Protein AF-A0A059LM66-F1 (afdb_monomer_lite)

Sequence (80 aa):
MYKYISQLDDRVTWVKRARWVEDGRLLTTSGVSAGMDGALYLIAKRFGDEAASAIASYIEYSGNWQDGDEDPFEVAIEAK

Secondary structure (DSSP, 8-state):
-HHHHTTS-TTS---TT-SEEEETTEEEESSHHHHHHHHHHHHHHHH-HHHHHHHHHHTT----TT--S--TTTTGGG--

pLDDT: mean 91.38, std 12.62, range [34.84, 98.44]

Radius of gyration: 13.86 Å; chains: 1; bounding box: 32×26×34 Å

Structure (mmCIF, N/CA/C/O backbone):
data_AF-A0A059LM66-F1
#
_entry.id   AF-A0A059LM66-F1
#
loop_
_atom_site.group_PDB
_atom_site.id
_atom_site.type_symbol
_atom_site.label_atom_id
_atom_site.label_alt_id
_atom_site.label_comp_id
_atom_site.label_asym_id
_atom_site.label_entity_id
_atom_site.label_seq_id
_atom_site.pdbx_PDB_ins_code
_atom_site.Cartn_x
_atom_site.Cartn_y
_atom_site.Cartn_z
_atom_site.occupancy
_atom_site.B_iso_or_equiv
_atom_site.auth_seq_id
_atom_site.auth_comp_id
_atom_site.auth_asym_id
_atom_site.auth_atom_id
_atom_site.pdbx_PDB_model_num
ATOM 1 N N . MET A 1 1 ? -6.343 10.047 12.651 1.00 79.38 1 MET A N 1
ATOM 2 C CA . MET A 1 1 ? -7.219 9.621 11.534 1.00 79.38 1 MET A CA 1
ATOM 3 C C . MET A 1 1 ? -7.804 8.229 11.758 1.00 79.38 1 MET A C 1
ATOM 5 O O . MET A 1 1 ? -9.017 8.146 11.871 1.00 79.38 1 MET A O 1
ATOM 9 N N . TYR A 1 2 ? -6.986 7.173 11.905 1.00 87.44 2 TYR A N 1
ATOM 10 C CA . TYR A 1 2 ? -7.455 5.788 12.112 1.00 87.44 2 TYR A CA 1
ATOM 11 C C . TYR A 1 2 ? -8.614 5.661 13.116 1.00 87.44 2 TYR A C 1
ATOM 13 O O . TYR A 1 2 ? -9.690 5.221 12.738 1.00 87.44 2 TYR A O 1
ATOM 21 N N . LYS A 1 3 ? -8.430 6.156 14.351 1.00 87.94 3 LYS A N 1
ATOM 22 C CA . LYS A 1 3 ? -9.433 6.085 15.432 1.00 87.94 3 LYS A CA 1
ATOM 23 C C . LYS A 1 3 ? -10.812 6.630 15.042 1.00 87.94 3 LYS A C 1
ATOM 25 O O . LYS A 1 3 ? -11.813 6.135 15.534 1.00 87.94 3 LYS A O 1
ATOM 30 N N . TYR A 1 4 ? -10.858 7.666 14.206 1.00 90.94 4 TYR A N 1
ATOM 31 C CA . TYR A 1 4 ? -12.117 8.255 13.758 1.00 90.94 4 TYR A CA 1
ATOM 32 C C . TYR A 1 4 ? -12.785 7.377 12.694 1.00 90.94 4 TYR A C 1
ATOM 34 O O . TYR A 1 4 ? -13.955 7.041 12.829 1.00 90.94 4 TYR A O 1
ATOM 42 N N . ILE A 1 5 ? -12.031 6.959 11.672 1.00 91.75 5 ILE A N 1
ATOM 43 C CA . ILE A 1 5 ? -12.560 6.143 10.569 1.00 91.75 5 ILE A CA 1
ATOM 44 C C . ILE A 1 5 ? -12.997 4.762 11.071 1.00 91.75 5 ILE A C 1
ATOM 46 O O . ILE A 1 5 ? -14.063 4.285 10.691 1.00 91.75 5 ILE A O 1
ATOM 50 N N . SER A 1 6 ? -12.229 4.152 11.979 1.00 92.31 6 SER A N 1
ATOM 51 C CA . SER A 1 6 ? -12.526 2.816 12.502 1.00 92.31 6 SER A CA 1
ATOM 52 C C . SER A 1 6 ? -13.807 2.746 13.336 1.00 92.31 6 SER A C 1
ATOM 54 O O . SER A 1 6 ? -14.297 1.660 13.618 1.00 92.31 6 SER A O 1
ATOM 56 N N . GLN A 1 7 ? -14.340 3.893 13.766 1.00 94.00 7 GLN A N 1
ATOM 57 C CA . GLN A 1 7 ? -15.602 3.987 14.504 1.00 94.00 7 GLN A CA 1
ATOM 58 C C . GLN A 1 7 ? -16.824 4.128 13.589 1.00 94.00 7 GLN A C 1
ATOM 60 O O . GLN A 1 7 ? -17.947 4.057 14.079 1.00 94.00 7 GLN A O 1
ATOM 65 N N . LEU A 1 8 ? -16.631 4.360 12.285 1.00 95.31 8 LEU A N 1
ATOM 66 C CA . LEU A 1 8 ? -17.735 4.595 11.350 1.00 95.31 8 LEU A CA 1
ATOM 67 C C . LEU A 1 8 ? -18.483 3.311 10.976 1.00 95.31 8 LEU A C 1
ATOM 69 O O . LEU A 1 8 ? -19.667 3.376 10.656 1.00 95.31 8 LEU A O 1
ATOM 73 N N . ASP A 1 9 ? -17.803 2.165 11.002 1.00 95.44 9 ASP A N 1
ATOM 74 C CA . ASP A 1 9 ? -18.400 0.859 10.728 1.00 95.44 9 ASP A CA 1
ATOM 75 C C . ASP A 1 9 ? -17.680 -0.221 11.546 1.00 95.44 9 ASP A C 1
ATOM 77 O O . ASP A 1 9 ? -16.476 -0.443 11.385 1.00 95.44 9 ASP A O 1
ATOM 81 N N . ASP A 1 10 ? -18.422 -0.876 12.435 1.00 95.31 10 ASP A N 1
ATOM 82 C CA . ASP A 1 10 ? -17.945 -1.943 13.317 1.00 95.31 10 ASP A CA 1
ATOM 83 C C . ASP A 1 10 ? -17.925 -3.321 12.639 1.00 95.31 10 ASP A C 1
ATOM 85 O O . ASP A 1 10 ? -17.359 -4.272 13.179 1.00 95.31 10 ASP A O 1
ATOM 89 N N . ARG A 1 11 ? -18.491 -3.435 11.431 1.00 96.88 11 ARG A N 1
ATOM 90 C CA . ARG A 1 11 ? -18.462 -4.664 10.624 1.00 96.88 11 ARG A CA 1
ATOM 91 C C . ARG A 1 11 ? -17.159 -4.810 9.843 1.00 96.88 11 ARG A C 1
ATOM 93 O O . ARG A 1 11 ? -16.872 -5.894 9.337 1.00 96.88 11 ARG A O 1
ATOM 100 N N . VAL A 1 12 ? -16.380 -3.736 9.718 1.00 96.56 12 VAL A N 1
ATOM 101 C CA . VAL A 1 12 ? -15.077 -3.754 9.046 1.00 96.56 12 VAL A CA 1
ATOM 102 C C . VAL A 1 12 ? -14.012 -4.261 10.015 1.00 96.56 12 VAL A C 1
ATOM 104 O O . VAL A 1 12 ? -13.864 -3.761 11.128 1.00 96.56 12 VAL A O 1
ATOM 107 N N . THR A 1 13 ? -13.220 -5.239 9.575 1.00 95.56 13 THR A N 1
ATOM 108 C CA . THR A 1 13 ? -12.043 -5.690 10.328 1.00 95.56 13 THR A CA 1
ATOM 109 C C . THR A 1 13 ? -10.878 -4.739 10.057 1.00 95.56 13 THR A C 1
ATOM 111 O O . THR A 1 13 ? -10.135 -4.898 9.093 1.00 95.56 13 THR A O 1
ATOM 114 N N . TRP A 1 14 ? -10.739 -3.712 10.891 1.00 94.50 14 TRP A N 1
ATOM 115 C CA . TRP A 1 14 ? -9.686 -2.705 10.750 1.00 94.50 14 TRP A CA 1
ATOM 116 C C . TRP A 1 14 ? -8.306 -3.253 11.155 1.00 94.50 14 TRP A C 1
ATOM 118 O O . TRP A 1 14 ? -8.127 -3.733 12.274 1.00 94.50 14 TRP A O 1
ATOM 128 N N . VAL A 1 15 ? -7.308 -3.133 10.270 1.00 94.25 15 VAL A N 1
ATOM 129 C CA . VAL A 1 15 ? -5.918 -3.565 10.520 1.00 94.25 15 VAL A CA 1
ATOM 130 C C . VAL A 1 15 ? -5.021 -2.335 10.682 1.00 94.25 15 VAL A C 1
ATOM 132 O O . VAL A 1 15 ? -4.514 -1.796 9.705 1.00 94.25 15 VAL A O 1
ATOM 135 N N . LYS A 1 16 ? -4.837 -1.870 11.925 1.00 90.62 16 LYS A N 1
ATOM 136 C CA . LYS A 1 16 ? -4.149 -0.598 12.235 1.00 90.62 16 LYS A CA 1
ATOM 137 C C . LYS A 1 16 ? -2.696 -0.532 11.736 1.00 90.62 16 LYS A C 1
ATOM 139 O O . LYS A 1 16 ? -2.265 0.520 11.277 1.00 90.62 16 LYS A O 1
ATOM 144 N N . ARG A 1 17 ? -1.970 -1.648 11.836 1.00 92.44 17 ARG A N 1
ATOM 145 C CA . ARG A 1 17 ? -0.530 -1.736 11.549 1.00 92.44 17 ARG A CA 1
ATOM 146 C C . ARG A 1 17 ? -0.161 -1.796 10.071 1.00 92.44 17 ARG A C 1
ATOM 148 O O . ARG A 1 17 ? 0.992 -1.572 9.746 1.00 92.44 17 ARG A O 1
ATOM 155 N N . ALA A 1 18 ? -1.104 -2.126 9.190 1.00 94.12 18 ALA A N 1
ATOM 156 C CA . ALA A 1 18 ? -0.791 -2.415 7.797 1.00 94.12 18 ALA A CA 1
ATOM 157 C C . ALA A 1 18 ? -0.618 -1.130 6.970 1.00 94.12 18 ALA A C 1
ATOM 159 O O . ALA A 1 18 ? -1.377 -0.168 7.117 1.00 94.12 18 ALA A O 1
ATOM 160 N N . ARG A 1 19 ? 0.336 -1.134 6.036 1.00 95.50 19 ARG A N 1
ATOM 161 C CA . ARG A 1 19 ? 0.452 -0.121 4.975 1.00 95.50 19 ARG A CA 1
ATOM 162 C C . ARG A 1 19 ? -0.692 -0.282 3.976 1.00 95.50 19 ARG A C 1
ATOM 164 O O . ARG A 1 19 ? -1.328 0.701 3.589 1.00 95.50 19 ARG A O 1
ATOM 171 N N . TRP A 1 20 ? -0.977 -1.521 3.583 1.00 96.62 20 TRP A N 1
ATOM 172 C CA . TRP A 1 20 ? -2.124 -1.867 2.754 1.00 96.62 20 TRP A CA 1
ATOM 173 C C . TRP A 1 20 ? -2.728 -3.200 3.171 1.00 96.62 20 TRP A C 1
ATOM 175 O O . TRP A 1 20 ? -2.051 -4.071 3.703 1.00 96.62 20 TRP A O 1
ATOM 185 N N . VAL A 1 21 ? -4.017 -3.363 2.895 1.00 97.00 21 VAL A N 1
ATOM 186 C CA . VAL A 1 21 ? -4.732 -4.626 3.070 1.00 97.00 21 VAL A CA 1
ATOM 187 C C . VAL A 1 21 ? -5.394 -4.972 1.753 1.00 97.00 21 VAL A C 1
ATOM 189 O O . VAL A 1 21 ? -6.134 -4.160 1.188 1.00 97.00 21 VAL A O 1
ATOM 192 N N . GLU A 1 22 ? -5.130 -6.182 1.278 1.00 96.75 22 GLU A N 1
ATOM 193 C CA . GLU A 1 22 ? -5.874 -6.779 0.181 1.00 96.75 22 GLU A CA 1
ATOM 194 C C . GLU A 1 22 ? -6.954 -7.714 0.735 1.00 96.75 22 GLU A C 1
ATOM 196 O O . GLU A 1 22 ? -6.651 -8.658 1.462 1.00 96.75 22 GLU A O 1
ATOM 201 N N . ASP A 1 23 ? -8.210 -7.465 0.365 1.00 96.38 23 ASP A N 1
ATOM 202 C CA . AS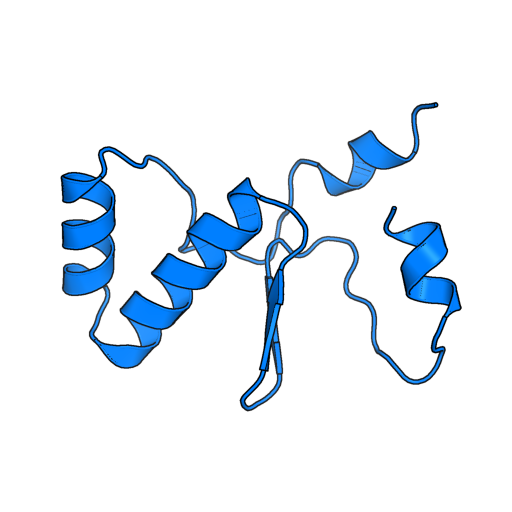P A 1 23 ? -9.349 -8.332 0.667 1.00 96.38 23 ASP A CA 1
ATOM 203 C C . ASP A 1 23 ? -10.111 -8.646 -0.629 1.00 96.38 23 ASP A C 1
ATOM 205 O O . ASP A 1 23 ? -10.870 -7.838 -1.181 1.00 96.38 23 ASP A O 1
ATOM 209 N N . GLY A 1 24 ? -9.831 -9.829 -1.180 1.00 95.19 24 GLY A N 1
ATOM 210 C CA . GLY A 1 24 ? -10.405 -10.313 -2.429 1.00 95.19 24 GLY A CA 1
ATOM 211 C C . GLY A 1 24 ? -10.034 -9.447 -3.636 1.00 95.19 24 GLY A C 1
ATOM 212 O O . GLY A 1 24 ? -9.013 -9.666 -4.283 1.00 95.19 24 GLY A O 1
ATOM 213 N N . ARG A 1 25 ? -10.918 -8.509 -3.996 1.00 95.44 25 ARG A N 1
ATOM 214 C CA . ARG A 1 25 ? -10.753 -7.591 -5.144 1.00 95.44 25 ARG A CA 1
ATOM 215 C C . ARG A 1 25 ? -10.458 -6.153 -4.726 1.00 95.44 25 ARG A C 1
ATOM 217 O O . ARG A 1 25 ? -10.332 -5.292 -5.594 1.00 95.44 25 ARG A O 1
ATOM 224 N N . LEU A 1 26 ? -10.426 -5.884 -3.426 1.00 96.75 26 LEU A N 1
ATOM 225 C CA . LEU A 1 26 ? -10.212 -4.557 -2.879 1.00 96.75 26 LEU A CA 1
ATOM 226 C C . LEU A 1 26 ? -8.801 -4.472 -2.315 1.00 96.75 26 LEU A C 1
ATOM 228 O O . LEU A 1 26 ? -8.378 -5.350 -1.569 1.00 96.75 26 LEU A O 1
ATOM 232 N N . LEU A 1 27 ? -8.108 -3.387 -2.646 1.00 97.62 27 LEU A N 1
ATOM 233 C CA . LEU A 1 27 ? -6.908 -2.957 -1.947 1.00 97.62 27 LEU A CA 1
ATOM 234 C C . LEU A 1 27 ? -7.231 -1.640 -1.244 1.00 97.62 27 LEU A C 1
ATOM 236 O O . LEU A 1 27 ? -7.682 -0.691 -1.887 1.00 97.62 27 LEU A O 1
ATOM 240 N N . THR A 1 28 ? -6.995 -1.580 0.060 1.00 96.94 28 THR A N 1
ATOM 241 C CA . THR A 1 28 ? -7.068 -0.336 0.836 1.00 96.94 28 THR A CA 1
ATOM 242 C C . THR A 1 28 ? -5.695 -0.010 1.402 1.00 96.94 28 THR A C 1
ATOM 244 O O . THR A 1 28 ? -4.899 -0.911 1.648 1.00 96.94 28 THR A O 1
ATOM 247 N N . THR A 1 29 ? -5.392 1.276 1.567 1.00 96.88 29 THR A N 1
ATOM 248 C CA . THR A 1 29 ? -4.056 1.757 1.950 1.00 96.88 29 THR A CA 1
ATOM 249 C C . THR A 1 29 ? -4.170 2.818 3.035 1.00 96.88 29 THR A C 1
ATOM 251 O O . THR A 1 29 ? -5.125 3.596 3.024 1.00 96.88 29 THR A O 1
ATOM 254 N N . SER A 1 30 ? -3.181 2.897 3.921 1.00 94.19 30 SER A N 1
ATOM 255 C CA . SER A 1 30 ? -3.190 3.812 5.067 1.00 94.19 30 SER A CA 1
ATOM 256 C C . SER A 1 30 ? -3.006 5.284 4.677 1.00 94.19 30 SER A C 1
ATOM 258 O O . SER A 1 30 ? -3.917 6.097 4.829 1.00 94.19 30 SER A O 1
ATOM 260 N N . GLY A 1 31 ? -1.824 5.648 4.175 1.00 92.81 31 GLY A N 1
ATOM 261 C CA . GLY A 1 31 ? -1.460 7.026 3.823 1.00 92.81 31 GLY A CA 1
ATOM 262 C C . GLY A 1 31 ? -0.869 7.151 2.420 1.00 92.81 31 GLY A C 1
ATOM 263 O O . GLY A 1 31 ? -0.848 6.191 1.662 1.00 92.81 31 GLY A O 1
ATOM 264 N N . VAL A 1 32 ? -0.347 8.333 2.077 1.00 95.25 32 VAL A N 1
ATOM 265 C CA . VAL A 1 32 ? 0.176 8.627 0.726 1.00 95.25 32 VAL A CA 1
ATOM 266 C C . VAL A 1 32 ? 1.309 7.677 0.328 1.00 95.25 32 VAL A C 1
ATOM 268 O O . VAL A 1 32 ? 1.234 7.051 -0.726 1.00 95.25 32 VAL A O 1
ATOM 271 N N . SER A 1 33 ? 2.328 7.518 1.180 1.00 95.12 33 SER A N 1
ATOM 272 C CA . SER A 1 33 ? 3.454 6.619 0.893 1.00 95.12 33 SER A CA 1
ATOM 273 C C . SER A 1 33 ? 3.008 5.160 0.793 1.00 95.12 33 SER A C 1
ATOM 275 O O . SER A 1 33 ? 3.411 4.457 -0.124 1.00 95.12 33 SER A O 1
ATOM 277 N N . ALA A 1 34 ? 2.117 4.726 1.686 1.00 96.06 34 ALA A N 1
ATOM 278 C CA . ALA A 1 34 ? 1.535 3.390 1.631 1.00 96.06 34 ALA A CA 1
ATOM 279 C C . ALA A 1 34 ? 0.654 3.179 0.383 1.00 96.06 34 ALA A C 1
ATOM 281 O O . ALA A 1 34 ? 0.566 2.071 -0.131 1.00 96.06 34 ALA A O 1
ATOM 282 N N . GLY A 1 35 ? 0.039 4.246 -0.135 1.00 97.12 35 GLY A N 1
ATOM 283 C CA . GLY A 1 35 ? -0.697 4.253 -1.397 1.00 97.12 35 GLY A CA 1
ATOM 284 C C . GLY A 1 35 ? 0.202 4.026 -2.611 1.00 97.12 35 GLY A C 1
ATOM 285 O O . GLY A 1 35 ? -0.154 3.256 -3.501 1.00 97.12 35 GLY A O 1
ATOM 286 N N . MET A 1 36 ? 1.381 4.654 -2.633 1.00 97.94 36 MET A N 1
ATOM 287 C CA . MET A 1 36 ? 2.383 4.412 -3.678 1.00 97.94 36 MET A CA 1
ATOM 288 C C . MET A 1 36 ? 2.890 2.969 -3.642 1.00 97.94 36 MET A C 1
ATOM 290 O O . MET A 1 36 ? 2.921 2.304 -4.678 1.00 97.94 36 MET A O 1
ATOM 294 N N . ASP A 1 37 ? 3.205 2.465 -2.448 1.00 97.69 37 ASP A N 1
ATOM 295 C CA . ASP A 1 37 ? 3.612 1.074 -2.265 1.00 97.69 37 ASP A CA 1
ATOM 296 C C . ASP A 1 37 ? 2.499 0.094 -2.665 1.00 97.69 37 ASP A C 1
ATOM 298 O O . ASP A 1 37 ? 2.741 -0.844 -3.417 1.00 97.69 37 ASP A O 1
ATOM 302 N N . GLY A 1 38 ? 1.253 0.353 -2.260 1.00 97.88 38 GLY A N 1
ATOM 303 C CA . GLY A 1 38 ? 0.097 -0.464 -2.631 1.00 97.88 38 GLY A CA 1
ATOM 304 C C . GLY A 1 38 ? -0.150 -0.514 -4.145 1.00 97.88 38 GLY A C 1
ATOM 305 O O . GLY A 1 38 ? -0.513 -1.559 -4.687 1.00 97.88 38 GLY A O 1
ATOM 306 N N . ALA A 1 39 ? 0.093 0.588 -4.861 1.00 98.12 39 ALA A N 1
ATOM 307 C CA . ALA A 1 39 ? 0.008 0.611 -6.320 1.00 98.12 39 ALA A CA 1
ATOM 308 C C . ALA A 1 39 ? 1.094 -0.261 -6.973 1.00 98.12 39 ALA A C 1
ATOM 310 O O . ALA A 1 39 ? 0.796 -1.030 -7.890 1.00 98.12 39 ALA A O 1
ATOM 311 N N . LEU A 1 40 ? 2.336 -0.186 -6.484 1.00 98.44 40 LEU A N 1
ATOM 312 C CA . LEU A 1 40 ? 3.433 -1.033 -6.960 1.00 98.44 40 LEU A CA 1
ATOM 313 C C . LEU A 1 40 ? 3.214 -2.508 -6.613 1.00 98.44 40 LEU A C 1
ATOM 315 O O . LEU A 1 40 ? 3.457 -3.363 -7.461 1.00 98.44 40 LEU A O 1
ATOM 319 N N . TYR A 1 41 ? 2.663 -2.806 -5.436 1.00 98.12 41 TYR A N 1
ATOM 320 C CA . TYR A 1 41 ? 2.216 -4.145 -5.053 1.00 98.12 41 TYR A CA 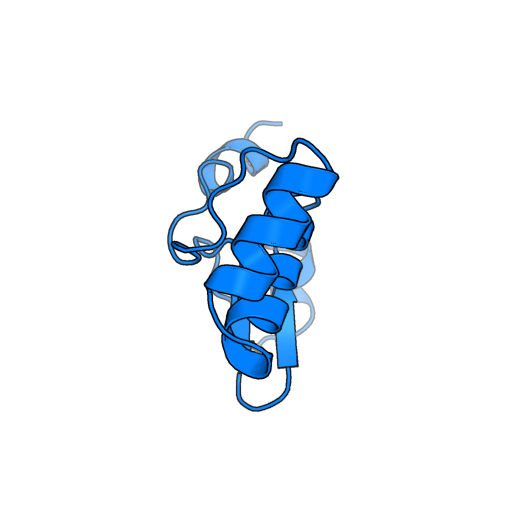1
ATOM 321 C C . TYR A 1 41 ? 1.179 -4.703 -6.044 1.00 98.12 41 TYR A C 1
ATOM 323 O O . TYR A 1 41 ? 1.314 -5.831 -6.520 1.00 98.12 41 TYR A O 1
ATOM 331 N N . LEU A 1 42 ? 0.173 -3.911 -6.438 1.00 97.75 42 LEU A N 1
ATOM 332 C CA . LEU A 1 42 ? -0.818 -4.337 -7.438 1.00 97.75 42 LEU A CA 1
ATOM 333 C C . LEU A 1 42 ? -0.206 -4.564 -8.819 1.00 97.75 42 LEU A C 1
ATOM 335 O O . LEU A 1 42 ? -0.581 -5.514 -9.510 1.00 97.75 42 LEU A O 1
ATOM 339 N N . ILE A 1 43 ? 0.728 -3.704 -9.228 1.00 98.12 43 ILE A N 1
ATOM 340 C CA . ILE A 1 43 ? 1.467 -3.876 -10.480 1.00 98.12 43 ILE A CA 1
ATOM 341 C C . ILE A 1 43 ? 2.253 -5.186 -10.435 1.00 98.12 43 ILE A C 1
ATOM 343 O O . ILE A 1 43 ? 2.128 -5.986 -1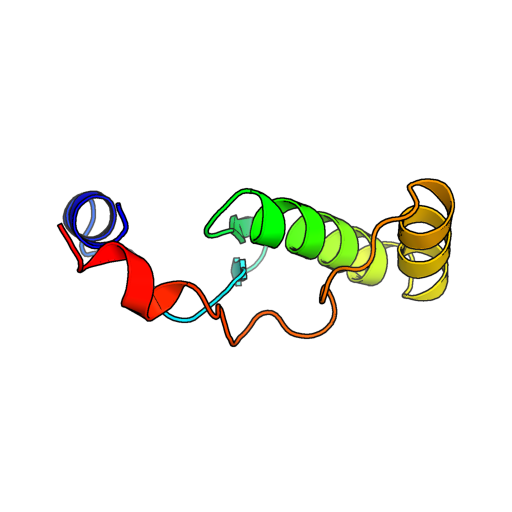1.361 1.00 98.12 43 ILE A O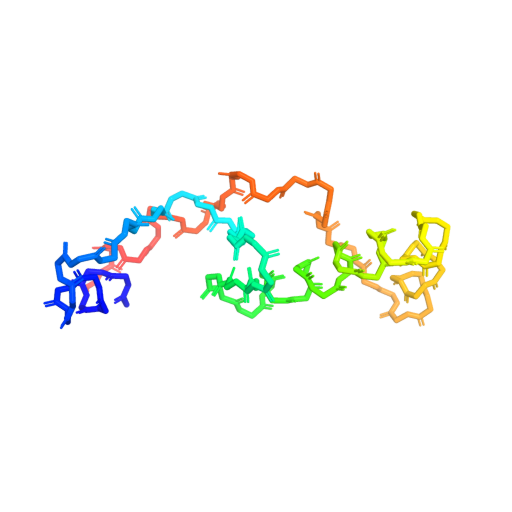 1
ATOM 347 N N . ALA A 1 44 ? 2.994 -5.435 -9.354 1.00 97.81 44 ALA A N 1
ATOM 348 C CA . ALA A 1 44 ? 3.761 -6.658 -9.148 1.00 97.81 44 ALA A CA 1
ATOM 349 C C . ALA A 1 44 ? 2.858 -7.896 -9.220 1.00 97.81 44 ALA A C 1
ATOM 351 O O . ALA A 1 44 ? 3.101 -8.816 -9.999 1.00 97.81 44 ALA A O 1
ATOM 352 N N . LYS A 1 45 ? 1.725 -7.872 -8.512 1.00 96.94 45 LYS A N 1
ATOM 353 C CA . LYS A 1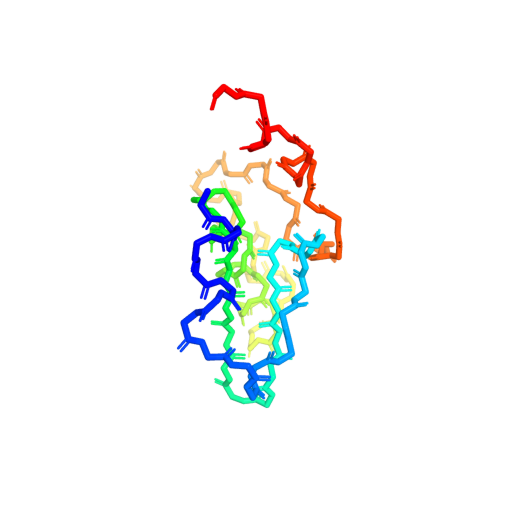 45 ? 0.747 -8.963 -8.522 1.00 96.94 45 LYS A CA 1
ATOM 354 C C . LYS A 1 45 ? 0.162 -9.232 -9.913 1.00 96.94 45 LYS A C 1
ATOM 356 O O . LYS A 1 45 ? -0.135 -10.379 -10.249 1.00 96.94 45 LYS A O 1
ATOM 361 N N . ARG A 1 46 ? -0.059 -8.190 -10.723 1.00 97.19 46 ARG A N 1
ATOM 362 C CA . ARG A 1 46 ? -0.743 -8.317 -12.020 1.00 97.19 46 ARG A CA 1
ATOM 363 C C . ARG A 1 46 ? 0.197 -8.577 -13.194 1.00 97.19 46 ARG A C 1
ATOM 365 O O . ARG A 1 46 ? -0.219 -9.253 -14.138 1.00 97.19 46 ARG A O 1
ATOM 372 N N . PHE A 1 47 ? 1.403 -8.021 -13.142 1.00 98.00 47 PHE A N 1
ATOM 373 C CA . PHE A 1 47 ? 2.351 -7.944 -14.256 1.00 98.00 47 PHE A CA 1
ATOM 374 C C . PHE A 1 47 ? 3.759 -8.453 -13.905 1.00 98.00 47 PHE A C 1
ATOM 376 O O . PHE A 1 47 ? 4.613 -8.490 -14.785 1.00 98.00 47 PHE A O 1
ATOM 383 N N . GLY A 1 48 ? 3.992 -8.879 -12.661 1.00 97.94 48 GLY A N 1
ATOM 384 C CA . GLY A 1 48 ? 5.273 -9.379 -12.165 1.00 97.94 48 GLY A CA 1
ATOM 385 C C . GLY A 1 48 ? 6.141 -8.301 -11.510 1.00 97.94 48 GLY A C 1
ATOM 386 O O . GLY A 1 48 ? 6.035 -7.109 -11.811 1.00 97.94 48 GLY A O 1
ATOM 387 N N . ASP A 1 49 ? 7.036 -8.736 -10.622 1.00 97.31 49 ASP A N 1
ATOM 388 C CA . ASP A 1 49 ? 7.920 -7.867 -9.829 1.00 97.31 49 ASP A CA 1
ATOM 389 C C . ASP A 1 49 ? 8.857 -7.013 -10.693 1.00 97.31 49 ASP A C 1
ATOM 391 O O . ASP A 1 49 ? 9.205 -5.890 -10.324 1.00 97.31 49 ASP A O 1
ATOM 395 N N . GLU A 1 50 ? 9.239 -7.516 -11.867 1.00 97.94 50 GLU A N 1
ATOM 396 C CA . GLU A 1 50 ? 10.076 -6.808 -12.840 1.00 97.94 50 GLU A CA 1
ATOM 397 C C . GLU A 1 50 ? 9.376 -5.549 -13.364 1.00 97.94 50 GLU A C 1
ATOM 399 O O . GLU A 1 50 ? 9.998 -4.492 -13.463 1.00 97.94 50 GLU A O 1
ATOM 404 N N . ALA A 1 51 ? 8.067 -5.627 -13.631 1.00 98.38 51 ALA A N 1
ATOM 405 C CA . ALA A 1 51 ? 7.279 -4.485 -14.082 1.00 98.38 51 ALA A CA 1
ATOM 406 C C . ALA A 1 51 ? 7.149 -3.425 -12.977 1.00 98.38 51 ALA A C 1
ATOM 408 O O . ALA A 1 51 ? 7.321 -2.234 -13.240 1.00 98.38 51 ALA A O 1
ATOM 409 N N . ALA A 1 52 ? 6.898 -3.849 -11.734 1.00 98.38 52 ALA A N 1
ATOM 410 C CA . ALA A 1 52 ? 6.844 -2.939 -10.591 1.00 98.38 52 ALA A CA 1
ATOM 411 C C . ALA A 1 52 ? 8.201 -2.264 -10.344 1.00 98.38 52 ALA A C 1
ATOM 413 O O . ALA A 1 52 ? 8.261 -1.047 -10.197 1.00 98.38 52 ALA A O 1
ATOM 414 N N . SER A 1 53 ? 9.293 -3.029 -10.390 1.00 97.81 53 SER A N 1
ATOM 415 C CA . SER A 1 53 ? 10.657 -2.519 -10.205 1.00 97.81 53 SER A CA 1
ATOM 416 C C . SER A 1 53 ? 11.076 -1.562 -11.321 1.00 97.81 53 SER A C 1
ATOM 418 O O . SER A 1 53 ? 11.711 -0.541 -11.052 1.00 97.81 53 SER A O 1
ATOM 420 N N . ALA A 1 54 ? 10.693 -1.850 -12.568 1.00 98.31 54 ALA A N 1
ATOM 421 C CA . ALA A 1 54 ? 10.930 -0.964 -13.702 1.00 98.31 54 ALA A CA 1
ATOM 422 C C . ALA A 1 54 ? 10.182 0.365 -13.539 1.00 98.31 54 ALA A C 1
ATOM 424 O O . ALA A 1 54 ? 10.770 1.423 -13.752 1.00 98.31 54 ALA A O 1
ATOM 425 N N . ILE A 1 55 ? 8.914 0.327 -13.112 1.00 98.19 55 ILE A N 1
ATOM 426 C CA . ILE A 1 55 ? 8.128 1.539 -12.851 1.00 98.19 55 ILE A CA 1
ATOM 427 C C . ILE A 1 55 ? 8.715 2.321 -11.680 1.00 98.19 55 ILE A C 1
ATOM 429 O O . ILE A 1 55 ? 8.942 3.516 -11.833 1.00 98.19 55 ILE A O 1
ATOM 433 N N . ALA A 1 56 ? 9.010 1.664 -10.554 1.00 98.12 56 ALA A N 1
ATOM 434 C CA . ALA A 1 56 ? 9.619 2.300 -9.388 1.00 98.12 56 ALA A CA 1
ATOM 435 C C . ALA A 1 56 ? 10.939 2.993 -9.755 1.00 98.12 56 ALA A C 1
ATOM 437 O O . ALA A 1 56 ? 11.142 4.151 -9.406 1.00 98.12 56 ALA A O 1
ATOM 438 N N . SER A 1 57 ? 11.787 2.326 -10.545 1.00 98.06 57 SER A N 1
ATOM 439 C CA . SER A 1 57 ? 13.041 2.898 -11.047 1.00 98.06 57 SER A CA 1
ATOM 440 C C . SER A 1 57 ? 12.800 4.083 -11.983 1.00 98.06 57 SER A C 1
ATOM 442 O O . SER A 1 57 ? 13.462 5.106 -11.856 1.00 98.06 57 SER A O 1
ATOM 444 N N . TYR A 1 58 ? 11.838 3.968 -12.903 1.00 98.31 58 TYR A N 1
ATOM 445 C CA . TYR A 1 58 ? 11.497 5.026 -13.858 1.00 98.31 58 TYR A CA 1
ATOM 446 C C . TYR A 1 58 ? 11.014 6.310 -13.173 1.00 98.31 58 TYR A C 1
ATOM 448 O O . TYR A 1 58 ? 11.317 7.402 -13.643 1.00 98.31 58 TYR A O 1
ATOM 456 N N . ILE A 1 59 ? 10.276 6.185 -12.067 1.00 97.75 59 ILE A N 1
ATOM 457 C CA . ILE A 1 59 ? 9.796 7.334 -11.286 1.00 97.75 59 ILE A CA 1
ATOM 458 C C . ILE A 1 59 ? 10.732 7.713 -10.129 1.00 97.75 59 ILE A C 1
ATOM 460 O O . ILE A 1 59 ? 10.353 8.536 -9.299 1.00 97.75 59 ILE A O 1
ATOM 464 N N . GLU A 1 60 ? 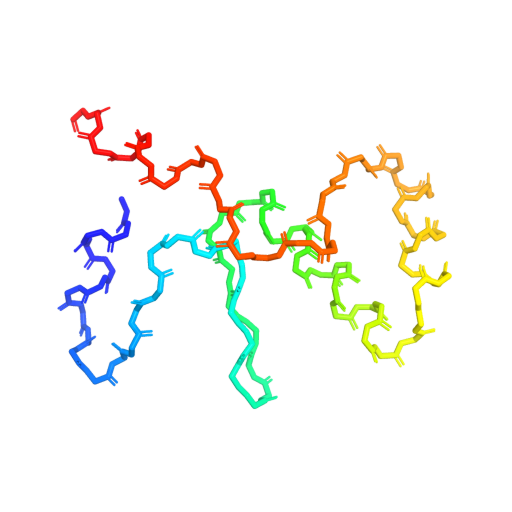11.914 7.095 -10.045 1.00 97.62 60 GLU A N 1
ATOM 465 C CA . GLU A 1 60 ? 12.901 7.300 -8.975 1.00 97.62 60 GLU A CA 1
ATOM 466 C C . GLU A 1 60 ? 12.327 7.086 -7.558 1.00 97.62 60 GLU A C 1
ATOM 468 O O . GLU A 1 60 ? 12.714 7.741 -6.590 1.00 97.62 60 GLU A O 1
ATOM 473 N N . TYR A 1 61 ? 11.379 6.157 -7.418 1.00 97.38 61 TYR A N 1
ATOM 474 C CA . TYR A 1 61 ? 10.720 5.871 -6.150 1.00 97.38 61 TYR A CA 1
ATOM 475 C C . TYR A 1 61 ? 11.416 4.747 -5.381 1.00 97.38 61 TYR A C 1
ATOM 477 O O . TYR A 1 61 ? 11.495 3.607 -5.837 1.00 97.38 61 TYR A O 1
ATOM 485 N N . SER A 1 62 ? 11.859 5.064 -4.164 1.00 92.88 62 SER A N 1
ATOM 486 C CA . SER A 1 62 ? 12.486 4.130 -3.223 1.00 92.88 62 SER A CA 1
ATOM 487 C C . SER A 1 62 ? 11.542 3.786 -2.060 1.00 92.88 62 SER A C 1
ATOM 489 O O . SER A 1 62 ? 11.778 4.186 -0.917 1.00 92.88 62 SER A O 1
ATOM 491 N N . GLY A 1 63 ? 10.432 3.113 -2.367 1.00 89.25 63 GLY A N 1
ATOM 492 C CA . GLY A 1 63 ? 9.466 2.620 -1.378 1.00 89.25 63 GLY A CA 1
ATOM 493 C C . GLY A 1 63 ? 9.681 1.165 -0.964 1.00 89.25 63 GLY A C 1
ATOM 494 O O . GLY A 1 63 ? 10.632 0.517 -1.396 1.00 89.25 63 GLY A O 1
ATOM 495 N N . ASN A 1 64 ? 8.773 0.657 -0.132 1.00 89.25 64 ASN A N 1
ATOM 496 C CA . ASN A 1 64 ? 8.786 -0.713 0.382 1.00 89.25 64 ASN A CA 1
ATOM 497 C C . ASN A 1 64 ? 7.477 -1.431 0.013 1.00 89.25 64 ASN A C 1
ATOM 499 O O . ASN A 1 64 ? 6.683 -1.802 0.871 1.00 89.25 64 ASN A O 1
ATOM 503 N N . TRP A 1 65 ? 7.230 -1.613 -1.285 1.00 93.06 65 TRP A N 1
ATOM 504 C CA . TRP A 1 65 ? 6.010 -2.255 -1.801 1.00 93.06 65 TRP A CA 1
ATOM 505 C C . TRP A 1 65 ? 5.991 -3.782 -1.671 1.00 93.06 65 TRP A C 1
ATOM 507 O O . TRP A 1 65 ? 5.025 -4.429 -2.072 1.00 93.06 65 TRP A O 1
ATOM 517 N N . GLN A 1 66 ? 7.059 -4.363 -1.130 1.00 91.56 66 GLN A N 1
ATOM 518 C CA . GLN A 1 66 ? 7.180 -5.799 -0.883 1.00 91.56 66 GLN A CA 1
ATOM 519 C C . GLN A 1 66 ? 6.686 -6.189 0.516 1.00 91.56 66 GLN A C 1
ATOM 521 O O . GLN A 1 66 ? 6.339 -7.348 0.727 1.00 91.56 66 GLN A O 1
ATOM 526 N N . ASP A 1 67 ? 6.620 -5.232 1.444 1.00 92.75 67 ASP A N 1
ATOM 527 C CA . ASP A 1 67 ? 6.157 -5.442 2.814 1.00 92.75 67 ASP A CA 1
ATOM 528 C C . ASP A 1 67 ? 5.039 -4.454 3.162 1.00 92.75 67 ASP A C 1
ATOM 530 O O . ASP A 1 67 ? 5.250 -3.248 3.313 1.00 92.75 67 ASP A O 1
ATOM 534 N N . GLY A 1 68 ? 3.826 -4.998 3.244 1.00 92.94 68 GLY A N 1
ATOM 535 C CA . GLY A 1 68 ? 2.610 -4.246 3.533 1.00 92.94 68 GLY A CA 1
ATOM 536 C C . GLY A 1 68 ? 2.144 -4.335 4.972 1.00 92.94 68 GLY A C 1
ATOM 537 O O . GLY A 1 68 ? 1.177 -3.658 5.320 1.00 92.94 68 GLY A O 1
ATOM 538 N N . ASP A 1 69 ? 2.801 -5.142 5.801 1.00 92.56 69 ASP A N 1
ATOM 539 C CA . ASP A 1 69 ? 2.285 -5.510 7.117 1.00 92.56 69 ASP A CA 1
ATOM 540 C C . ASP A 1 69 ? 2.706 -4.525 8.211 1.00 92.56 69 ASP A C 1
ATOM 542 O O . ASP A 1 69 ? 2.022 -4.427 9.235 1.00 92.56 69 ASP A O 1
ATOM 546 N N . GLU A 1 70 ? 3.797 -3.785 7.989 1.00 89.12 70 GLU A N 1
ATOM 547 C CA . GLU A 1 70 ? 4.366 -2.854 8.963 1.00 89.12 70 GLU A CA 1
ATOM 548 C C . GLU A 1 70 ? 4.376 -1.403 8.454 1.00 89.12 70 GLU A C 1
ATOM 550 O O . GLU A 1 70 ? 5.195 -0.976 7.635 1.00 89.12 70 GLU A O 1
ATOM 555 N N . ASP A 1 71 ? 3.451 -0.599 8.978 1.00 89.81 71 ASP A N 1
ATOM 556 C CA . ASP A 1 71 ? 3.424 0.844 8.792 1.00 89.81 71 ASP A CA 1
ATOM 557 C C . ASP A 1 71 ? 4.193 1.544 9.933 1.00 89.81 71 ASP A C 1
ATOM 559 O O . ASP A 1 71 ? 3.722 1.581 11.076 1.00 89.81 71 ASP A O 1
ATOM 563 N N . PRO A 1 72 ? 5.350 2.178 9.652 1.00 87.44 72 PRO A N 1
ATOM 564 C CA . PRO A 1 72 ? 6.138 2.872 10.670 1.00 87.44 72 PRO A CA 1
ATOM 565 C C . PRO A 1 72 ? 5.415 4.091 11.270 1.00 87.44 72 PRO A C 1
ATOM 567 O O . PRO A 1 72 ? 5.878 4.657 12.262 1.00 87.44 72 PRO A O 1
ATOM 570 N N . PHE A 1 73 ? 4.289 4.519 10.691 1.00 86.88 73 PHE A N 1
ATOM 571 C CA . PHE A 1 73 ? 3.498 5.654 11.160 1.00 86.88 73 PHE A CA 1
ATOM 572 C C . PHE A 1 73 ? 2.296 5.251 12.030 1.00 86.88 73 PHE A C 1
ATOM 574 O O . PHE A 1 73 ? 1.578 6.142 12.495 1.00 86.88 73 PHE A O 1
ATOM 581 N N . GLU A 1 74 ? 2.094 3.958 12.322 1.00 78.62 74 GLU A N 1
ATOM 582 C CA . GLU A 1 74 ? 0.984 3.460 13.157 1.00 78.62 74 GLU A CA 1
ATOM 583 C C . GLU A 1 74 ? 0.878 4.192 14.512 1.00 78.62 74 GLU A C 1
ATOM 585 O O . GLU A 1 74 ? -0.218 4.542 14.968 1.00 78.62 74 GLU A O 1
ATOM 590 N N . VAL A 1 75 ? 2.023 4.439 15.157 1.00 66.31 75 VAL A N 1
ATOM 591 C CA . VAL A 1 75 ? 2.110 5.056 16.494 1.00 66.31 75 VAL A CA 1
ATOM 592 C C . VAL A 1 75 ? 2.059 6.587 16.422 1.00 66.31 75 VAL A C 1
ATOM 594 O O . VAL A 1 75 ? 1.576 7.249 17.340 1.00 66.31 75 VAL A O 1
ATOM 597 N N . ALA A 1 76 ? 2.512 7.174 15.311 1.00 56.75 76 ALA A N 1
ATOM 598 C CA . ALA A 1 76 ? 2.719 8.617 15.189 1.00 56.75 76 ALA A CA 1
ATOM 599 C C . ALA A 1 76 ? 1.413 9.435 15.188 1.00 56.75 76 ALA A C 1
ATOM 601 O O . ALA A 1 76 ? 1.433 10.631 15.474 1.00 56.75 76 ALA A O 1
ATOM 602 N N . ILE A 1 77 ? 0.268 8.810 14.897 1.00 53.69 77 ILE A N 1
ATOM 603 C CA . ILE A 1 77 ? -1.022 9.504 14.751 1.00 53.69 77 ILE A CA 1
ATOM 604 C C . ILE A 1 77 ? -1.744 9.727 16.101 1.00 53.69 77 ILE A C 1
ATOM 606 O O . ILE A 1 77 ? -2.734 10.455 16.144 1.00 53.69 77 ILE A O 1
ATOM 610 N N . GLU A 1 78 ? -1.253 9.169 17.215 1.00 49.56 78 GLU A N 1
ATOM 611 C CA . GLU A 1 78 ? -1.820 9.411 18.561 1.00 49.56 78 GLU A CA 1
ATOM 612 C C . GLU A 1 78 ? -1.185 10.599 19.306 1.00 49.56 78 GLU A C 1
ATOM 614 O O . GLU A 1 78 ? -1.699 11.023 20.340 1.00 49.56 78 GLU A O 1
ATOM 619 N N . ALA A 1 79 ? -0.114 11.191 18.772 1.00 41.47 79 ALA A N 1
ATOM 620 C CA . ALA A 1 79 ? 0.526 12.366 19.352 1.00 41.47 79 ALA A CA 1
ATOM 621 C C . ALA A 1 79 ? 0.001 13.668 18.719 1.00 41.47 79 ALA A C 1
ATOM 623 O O . ALA A 1 79 ? 0.648 14.222 17.829 1.00 41.47 79 ALA A O 1
ATOM 624 N N . LYS A 1 80 ? -1.167 14.138 19.182 1.00 34.84 80 LYS A N 1
ATOM 625 C CA . LYS A 1 80 ? -1.551 15.556 19.392 1.00 34.84 80 LYS A CA 1
ATOM 626 C C . LYS A 1 80 ? -3.043 15.702 19.667 1.00 34.84 80 LYS A C 1
ATOM 628 O O . LYS A 1 80 ? -3.848 15.145 18.890 1.00 34.84 80 LYS A O 1
#

Foldseek 3Di:
DLVVVCVPDVVDPDQLFFQWDDDPPDIDGDDDLSVLLSVLLVCCVPPNNVRSVVVCVVVVHDHDSVGGRGDPCSPVVPPD